Protein AF-A0A358ARL8-F1 (afdb_monomer)

Mean predicted aligned error: 6.43 Å

pLDDT: mean 87.0, std 14.49, range [37.44, 97.19]

Structure (mmCIF, N/CA/C/O backbone):
data_AF-A0A358ARL8-F1
#
_entry.id   AF-A0A358ARL8-F1
#
loop_
_atom_site.group_PDB
_atom_site.id
_atom_site.type_symbol
_atom_site.label_atom_id
_atom_site.label_alt_id
_atom_site.label_comp_id
_atom_site.label_asym_id
_atom_site.label_entity_id
_atom_site.label_seq_id
_atom_site.pdbx_PDB_ins_code
_atom_site.Cartn_x
_atom_site.Cartn_y
_atom_site.Cartn_z
_atom_site.occupancy
_atom_site.B_iso_or_equiv
_atom_site.auth_seq_id
_atom_site.auth_comp_id
_atom_site.auth_asym_id
_atom_site.auth_atom_id
_atom_site.pdbx_PDB_model_num
ATOM 1 N N . MET A 1 1 ? 13.241 -17.725 1.886 1.00 37.44 1 MET A N 1
ATOM 2 C CA . MET A 1 1 ? 13.109 -16.309 1.485 1.00 37.44 1 MET A CA 1
ATOM 3 C C . MET A 1 1 ? 11.651 -16.088 1.129 1.00 37.44 1 MET A C 1
ATOM 5 O O . MET A 1 1 ? 11.119 -16.900 0.382 1.00 37.44 1 MET A O 1
ATOM 9 N N . ALA A 1 2 ? 10.975 -15.112 1.740 1.00 47.34 2 ALA A N 1
ATOM 10 C CA . ALA A 1 2 ? 9.606 -14.786 1.347 1.00 47.34 2 ALA A CA 1
ATOM 11 C C . ALA A 1 2 ? 9.650 -14.261 -0.093 1.00 47.34 2 ALA A C 1
ATOM 13 O O . ALA A 1 2 ? 10.480 -13.407 -0.395 1.00 47.34 2 ALA A O 1
ATOM 14 N N . LYS A 1 3 ? 8.830 -14.830 -0.980 1.00 55.81 3 LYS A N 1
ATOM 15 C CA . LYS A 1 3 ? 8.721 -14.361 -2.362 1.00 55.81 3 LYS A CA 1
ATOM 16 C C . LYS A 1 3 ? 8.168 -12.937 -2.297 1.00 55.81 3 LYS A C 1
ATOM 18 O O . LYS A 1 3 ? 7.121 -12.729 -1.683 1.00 55.81 3 LYS A O 1
ATOM 23 N N . GLU A 1 4 ? 8.917 -11.973 -2.817 1.00 70.00 4 GLU A N 1
ATOM 24 C CA . GLU A 1 4 ? 8.472 -10.582 -2.880 1.00 70.00 4 GLU A CA 1
ATOM 25 C C . GLU A 1 4 ? 7.169 -10.531 -3.694 1.00 70.00 4 GLU A C 1
ATOM 27 O O . GLU A 1 4 ? 7.020 -11.278 -4.666 1.00 70.00 4 GLU A O 1
ATOM 32 N N . LYS A 1 5 ? 6.180 -9.764 -3.224 1.00 79.06 5 LYS A N 1
ATOM 33 C CA . LYS A 1 5 ? 4.885 -9.656 -3.908 1.00 79.06 5 LYS A CA 1
ATOM 34 C C . LYS A 1 5 ? 5.071 -8.849 -5.195 1.00 79.06 5 LYS A C 1
ATOM 36 O O . LYS A 1 5 ? 5.829 -7.883 -5.194 1.00 79.06 5 LYS A O 1
ATOM 41 N N . ASP A 1 6 ? 4.373 -9.235 -6.257 1.00 88.12 6 ASP A N 1
ATOM 42 C CA . ASP A 1 6 ? 4.275 -8.430 -7.477 1.00 88.12 6 ASP A CA 1
ATOM 43 C C . ASP A 1 6 ? 3.296 -7.249 -7.294 1.00 88.12 6 ASP A C 1
ATOM 45 O O . ASP A 1 6 ? 2.611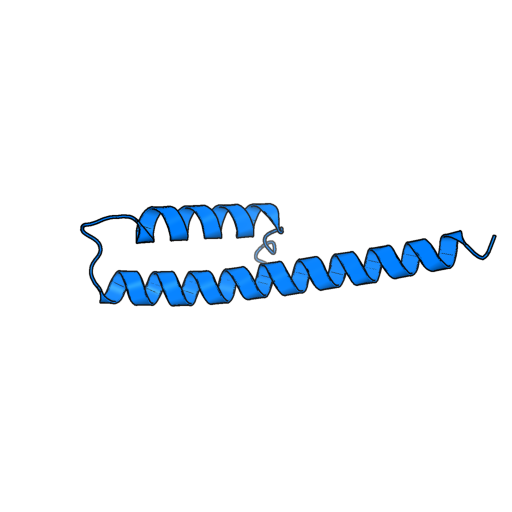 -7.129 -6.269 1.00 88.12 6 ASP A O 1
ATOM 49 N N . VAL A 1 7 ? 3.256 -6.343 -8.280 1.00 89.62 7 VAL A N 1
ATOM 50 C CA . VAL A 1 7 ? 2.389 -5.152 -8.244 1.00 89.62 7 VAL A CA 1
ATOM 51 C C . VAL A 1 7 ? 0.918 -5.539 -8.097 1.00 89.62 7 VAL A C 1
ATOM 53 O O . VAL A 1 7 ? 0.211 -4.927 -7.298 1.00 89.62 7 VAL A O 1
ATOM 56 N N . GLU A 1 8 ? 0.459 -6.581 -8.795 1.00 91.19 8 GLU A N 1
ATOM 57 C CA . GLU A 1 8 ? -0.930 -7.047 -8.713 1.00 91.19 8 GLU A CA 1
ATOM 58 C C . GLU A 1 8 ? -1.293 -7.500 -7.295 1.00 91.19 8 GLU A C 1
ATOM 60 O O . GLU A 1 8 ? -2.337 -7.115 -6.761 1.00 91.19 8 GLU A O 1
ATOM 65 N N . ALA A 1 9 ? -0.412 -8.249 -6.632 1.00 93.31 9 ALA A N 1
ATOM 66 C CA . ALA A 1 9 ? -0.619 -8.682 -5.258 1.00 93.31 9 ALA A CA 1
ATOM 67 C C . ALA A 1 9 ? -0.659 -7.506 -4.266 1.00 93.31 9 ALA A C 1
ATOM 69 O O . ALA A 1 9 ? -1.419 -7.554 -3.293 1.00 93.31 9 ALA A O 1
ATOM 70 N N . TYR A 1 10 ? 0.120 -6.443 -4.489 1.00 93.69 10 TYR A N 1
ATOM 71 C CA . TYR A 1 10 ? 0.028 -5.226 -3.677 1.00 93.69 10 TYR A CA 1
ATOM 72 C C . TYR A 1 10 ? -1.230 -4.404 -3.976 1.00 93.69 10 TYR A C 1
ATOM 74 O O . TYR A 1 10 ? -1.840 -3.868 -3.049 1.00 93.69 10 TYR A O 1
ATOM 82 N N . MET A 1 11 ? -1.668 -4.336 -5.233 1.00 92.50 11 MET A N 1
ATOM 83 C CA . MET A 1 11 ? -2.929 -3.687 -5.604 1.00 92.50 11 MET A CA 1
ATOM 84 C C . MET A 1 11 ? -4.136 -4.403 -4.994 1.00 92.50 11 MET A C 1
ATOM 86 O O . MET A 1 11 ? -5.052 -3.750 -4.492 1.00 92.50 11 MET A O 1
ATOM 90 N N . GLN A 1 12 ? -4.118 -5.735 -4.968 1.00 95.50 12 GLN A N 1
ATOM 91 C CA . GLN A 1 12 ? -5.151 -6.526 -4.307 1.00 95.50 12 GLN A CA 1
ATOM 92 C C . GLN A 1 12 ? -5.178 -6.255 -2.794 1.00 95.50 12 GLN A C 1
ATOM 94 O O . GLN A 1 12 ? -6.247 -6.058 -2.221 1.00 95.50 12 GLN A O 1
ATOM 99 N N . GLU A 1 13 ? -4.013 -6.148 -2.152 1.00 94.81 13 GLU A N 1
ATOM 100 C CA . GLU A 1 13 ? -3.917 -5.774 -0.736 1.00 94.81 13 GLU A CA 1
ATOM 101 C C . GLU A 1 13 ? -4.445 -4.353 -0.465 1.00 94.81 13 GLU A C 1
ATOM 103 O O . GLU A 1 13 ? -5.148 -4.135 0.521 1.00 94.81 13 GLU A O 1
ATOM 108 N N . MET A 1 14 ? -4.174 -3.394 -1.355 1.00 94.94 14 MET A N 1
ATOM 109 C CA . MET A 1 14 ? -4.752 -2.044 -1.301 1.00 94.94 14 MET A CA 1
ATOM 110 C C . MET A 1 14 ? -6.279 -2.063 -1.405 1.00 94.94 14 MET A C 1
ATOM 112 O O . MET A 1 14 ? -6.955 -1.363 -0.649 1.00 94.94 14 MET A O 1
ATOM 116 N N . LYS A 1 15 ? -6.831 -2.890 -2.297 1.00 95.88 15 LYS A N 1
ATOM 117 C CA . LYS A 1 15 ? -8.279 -3.058 -2.443 1.00 95.88 15 LYS A CA 1
ATOM 118 C C . LYS A 1 15 ? -8.908 -3.609 -1.163 1.00 95.88 15 LYS A C 1
ATOM 120 O O . LYS A 1 15 ? -9.863 -3.025 -0.664 1.00 95.88 15 LYS A O 1
ATOM 125 N N . GLU A 1 16 ? -8.324 -4.651 -0.577 1.00 96.25 16 GLU A N 1
ATOM 126 C CA . GLU A 1 16 ? -8.792 -5.221 0.694 1.00 96.25 16 GLU A CA 1
ATOM 127 C C . GLU A 1 16 ? -8.715 -4.223 1.859 1.00 96.25 16 GLU A C 1
ATOM 129 O O . GLU A 1 16 ? -9.585 -4.206 2.730 1.00 96.25 16 GLU A O 1
ATOM 134 N N . ILE A 1 17 ? -7.671 -3.388 1.904 1.00 96.12 17 ILE A N 1
ATOM 135 C CA . ILE A 1 17 ? -7.546 -2.320 2.906 1.00 96.12 17 ILE A CA 1
ATOM 136 C C . ILE A 1 17 ? -8.657 -1.286 2.714 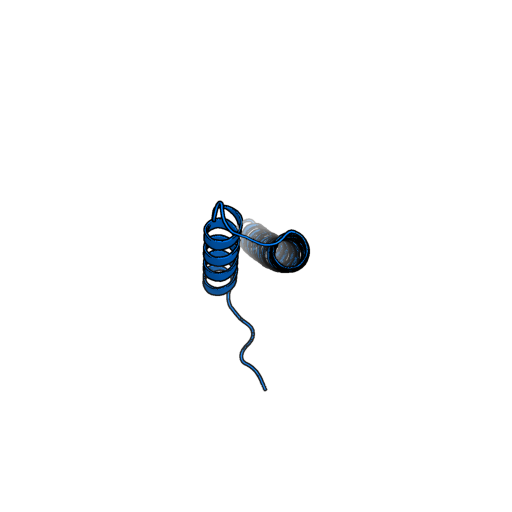1.00 96.12 17 ILE A C 1
ATOM 138 O O . ILE A 1 17 ? -9.285 -0.890 3.694 1.00 96.12 17 ILE A O 1
ATOM 142 N N . SER A 1 18 ? -8.920 -0.878 1.471 1.00 94.19 18 SER A N 1
ATOM 143 C CA . SER A 1 18 ? -9.988 0.067 1.142 1.00 94.19 18 SER A CA 1
ATOM 144 C C . SER A 1 18 ? -11.366 -0.473 1.516 1.00 94.19 18 SER A C 1
ATOM 146 O O . SER A 1 18 ? -12.166 0.259 2.087 1.00 94.19 18 SER A O 1
ATOM 148 N N . GLU A 1 19 ? -11.643 -1.743 1.222 1.00 96.06 19 GLU A N 1
ATOM 149 C CA . GLU A 1 19 ? -12.910 -2.396 1.569 1.00 96.06 19 GLU A CA 1
ATOM 150 C C . GLU A 1 19 ? -13.115 -2.440 3.087 1.00 96.06 19 GLU A C 1
ATOM 152 O O . GLU A 1 19 ? -14.195 -2.120 3.570 1.00 96.06 19 GLU A O 1
ATOM 157 N N . LYS A 1 20 ? -12.064 -2.749 3.857 1.00 94.88 20 LYS A N 1
ATOM 158 C CA . LYS A 1 20 ? -12.130 -2.754 5.327 1.00 94.88 20 LYS A CA 1
ATOM 159 C C . LYS A 1 20 ? -12.264 -1.359 5.930 1.00 94.88 20 LYS A C 1
ATOM 161 O O . LYS A 1 20 ? -12.902 -1.209 6.960 1.00 94.88 20 LYS A O 1
ATOM 166 N N . LEU A 1 21 ? -11.657 -0.342 5.321 1.00 93.38 21 LEU A N 1
ATOM 167 C CA . LEU A 1 21 ? -11.809 1.049 5.761 1.00 93.38 21 LEU A CA 1
ATOM 168 C C . LEU A 1 21 ? -13.205 1.612 5.477 1.00 93.38 21 LEU A C 1
ATOM 170 O O . LEU A 1 21 ? -13.604 2.568 6.136 1.00 93.38 21 LEU A O 1
ATOM 174 N N . ALA A 1 22 ? -13.921 1.046 4.505 1.00 94.06 22 ALA A N 1
ATOM 175 C CA . ALA A 1 22 ? -15.297 1.411 4.188 1.00 94.06 22 ALA A CA 1
ATOM 176 C C . ALA A 1 22 ? -16.330 0.758 5.125 1.00 94.06 22 ALA A C 1
ATOM 178 O O . ALA A 1 22 ? -17.513 1.070 5.018 1.00 94.06 22 ALA A O 1
ATOM 179 N N . ASP A 1 23 ? -15.901 -0.135 6.021 1.00 93.50 23 ASP A N 1
ATOM 180 C CA . ASP A 1 23 ? -16.759 -0.726 7.046 1.00 93.50 23 ASP A CA 1
ATOM 181 C C . ASP A 1 23 ? -17.192 0.349 8.059 1.00 93.50 23 ASP A C 1
ATOM 183 O O . ASP A 1 23 ? -16.355 0.988 8.699 1.00 93.50 23 ASP A O 1
ATOM 187 N N . GLU A 1 24 ? -18.502 0.557 8.201 1.00 88.19 24 GLU A N 1
ATOM 188 C CA . GLU A 1 24 ? -19.080 1.573 9.090 1.00 88.19 24 GLU A CA 1
ATOM 189 C C . GLU A 1 24 ? -18.857 1.258 10.581 1.00 88.19 24 GLU A C 1
ATOM 191 O O . GLU A 1 24 ? -18.889 2.171 11.410 1.00 88.19 24 GLU A O 1
ATOM 196 N N . ASP A 1 25 ? -18.571 -0.003 10.927 1.00 94.31 25 ASP A N 1
ATOM 197 C CA . ASP A 1 25 ? -18.356 -0.465 12.303 1.00 94.31 25 ASP A CA 1
ATOM 198 C C . ASP A 1 25 ? -16.870 -0.500 12.714 1.00 94.31 25 ASP A C 1
ATOM 200 O O . ASP A 1 25 ? -16.527 -0.902 13.836 1.00 94.31 25 ASP A O 1
ATOM 204 N N . ILE A 1 26 ? -15.955 -0.072 11.836 1.00 94.56 26 ILE A N 1
ATOM 205 C CA . ILE A 1 26 ? -14.521 -0.131 12.118 1.00 94.56 26 ILE A CA 1
ATOM 206 C C . ILE A 1 26 ? -14.131 0.748 13.314 1.00 94.56 26 ILE A C 1
ATOM 208 O O . ILE A 1 26 ? -14.454 1.936 13.413 1.00 94.56 26 ILE A O 1
ATOM 212 N N . LYS A 1 27 ? -13.340 0.191 14.238 1.00 96.50 27 LYS A N 1
ATOM 213 C CA . LYS A 1 27 ? -12.811 0.972 15.361 1.00 96.50 27 LYS A CA 1
ATOM 214 C C . LYS A 1 27 ? -11.719 1.919 14.881 1.00 96.50 27 LYS A C 1
ATOM 216 O O . LYS A 1 27 ? -10.843 1.538 14.109 1.00 96.50 27 LYS A O 1
ATOM 221 N N . LEU A 1 28 ? -11.667 3.123 15.454 1.00 93.69 28 LEU A N 1
ATOM 222 C CA . LEU A 1 28 ? -10.672 4.145 15.096 1.00 93.69 28 LEU A CA 1
ATOM 223 C C . LEU A 1 28 ? -9.221 3.628 15.115 1.00 93.69 28 LEU A C 1
ATOM 225 O O . LEU A 1 28 ? -8.437 3.942 14.223 1.00 93.69 28 LEU A O 1
ATOM 229 N N . GLY A 1 29 ? -8.854 2.822 16.116 1.00 95.00 29 GLY A N 1
ATOM 230 C CA . GLY A 1 29 ? -7.507 2.246 16.202 1.00 95.00 29 GLY A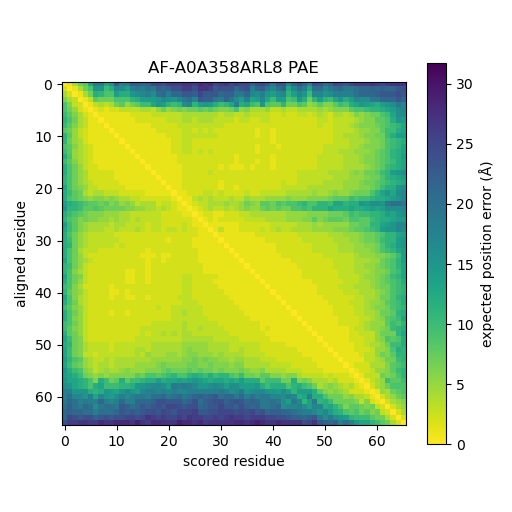 CA 1
ATOM 231 C C . GLY A 1 29 ? -7.183 1.297 15.043 1.00 95.00 29 GLY A C 1
ATOM 232 O O . GLY A 1 29 ? -6.066 1.313 14.526 1.00 95.00 29 GLY A O 1
ATOM 233 N N . GLU A 1 30 ? -8.168 0.515 14.602 1.00 94.75 30 GLU A N 1
ATOM 234 C CA . GLU A 1 30 ? -8.044 -0.390 13.458 1.00 94.75 30 GLU A CA 1
ATOM 235 C C . GLU A 1 30 ? -7.992 0.404 12.151 1.00 94.75 30 GLU A C 1
ATOM 237 O O . GLU A 1 30 ? -7.114 0.152 11.328 1.00 94.75 30 GLU A O 1
ATOM 242 N N . ALA A 1 31 ? -8.833 1.433 12.008 1.00 94.75 31 ALA A N 1
ATOM 243 C CA . ALA A 1 31 ? -8.825 2.329 10.855 1.00 94.75 31 ALA A CA 1
ATOM 244 C C . ALA A 1 31 ? -7.470 3.034 10.681 1.00 94.75 31 ALA A C 1
ATOM 246 O O . ALA A 1 31 ? -6.902 3.039 9.590 1.00 94.75 31 ALA A O 1
ATOM 247 N N . VAL A 1 32 ? -6.885 3.564 11.761 1.00 96.38 32 VAL A N 1
ATOM 248 C CA . VAL A 1 32 ? -5.545 4.178 11.720 1.00 96.38 32 VAL A CA 1
ATOM 249 C C . VAL A 1 32 ? -4.471 3.152 11.346 1.00 96.38 32 VAL A C 1
ATOM 251 O O . VAL A 1 32 ? -3.550 3.473 10.591 1.00 96.38 32 VAL A O 1
ATOM 254 N N . GLY A 1 33 ? -4.571 1.919 11.851 1.00 97.12 33 GLY A N 1
ATOM 255 C CA . GLY A 1 33 ? -3.661 0.831 11.490 1.00 97.12 33 GLY A CA 1
ATOM 256 C C . GLY A 1 33 ? -3.741 0.470 10.005 1.00 97.12 33 GLY A C 1
ATOM 257 O O . GLY A 1 33 ? -2.713 0.408 9.327 1.00 97.12 33 GLY A O 1
ATOM 258 N N . LEU A 1 34 ? -4.957 0.299 9.485 1.00 97.00 34 LEU A N 1
ATOM 259 C CA . LEU A 1 34 ? -5.216 0.028 8.072 1.00 97.00 34 LEU A CA 1
ATOM 260 C C . LEU A 1 34 ? -4.741 1.167 7.173 1.00 97.00 34 LEU A C 1
ATOM 262 O O . LEU A 1 34 ? -4.097 0.901 6.164 1.00 97.00 34 LEU A O 1
ATOM 266 N N . TYR A 1 35 ? -4.970 2.422 7.562 1.00 95.31 35 TYR A N 1
ATOM 267 C CA . TYR A 1 35 ? -4.488 3.582 6.815 1.00 95.31 35 TYR A CA 1
ATOM 268 C C . TYR A 1 35 ? -2.960 3.585 6.687 1.00 95.31 35 TYR A C 1
ATOM 270 O O . TYR A 1 35 ? -2.428 3.729 5.586 1.00 95.31 35 TYR A O 1
ATOM 278 N N . LYS A 1 36 ? -2.234 3.368 7.794 1.00 97.19 36 LYS A N 1
ATOM 279 C CA . LYS A 1 36 ? -0.762 3.281 7.770 1.00 97.19 36 LYS A CA 1
ATOM 280 C C . LYS A 1 36 ? -0.284 2.158 6.857 1.00 97.19 36 LYS A C 1
ATOM 282 O O . LYS A 1 36 ? 0.611 2.368 6.043 1.00 97.19 36 LYS A O 1
ATOM 287 N N . LYS A 1 37 ? -0.920 0.990 6.958 1.00 96.31 37 LYS A N 1
ATOM 288 C CA . LYS A 1 37 ? -0.618 -0.158 6.103 1.00 96.31 37 LYS A CA 1
ATOM 289 C C . LYS A 1 37 ? -0.883 0.143 4.622 1.00 96.31 37 LYS A C 1
ATOM 291 O O . LYS A 1 37 ? -0.074 -0.224 3.772 1.00 96.31 37 LYS A O 1
ATOM 296 N N . GLY A 1 38 ? -1.980 0.834 4.314 1.00 95.94 38 GLY A N 1
ATOM 297 C CA . GLY A 1 38 ? -2.321 1.275 2.962 1.00 95.94 38 GLY A CA 1
ATOM 298 C C . GLY A 1 38 ? -1.268 2.225 2.398 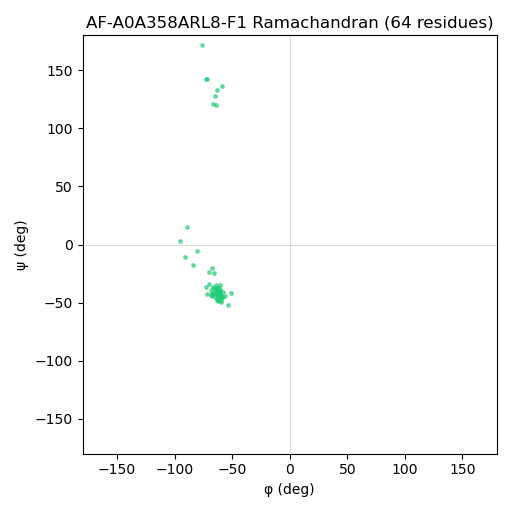1.00 95.94 38 GLY A C 1
ATOM 299 O O . GLY A 1 38 ? -0.768 1.998 1.303 1.00 95.94 38 GLY A O 1
ATOM 300 N N . ALA A 1 39 ? -0.840 3.216 3.183 1.00 96.31 39 ALA A N 1
ATOM 301 C CA . ALA A 1 39 ? 0.207 4.156 2.782 1.00 96.31 39 ALA A CA 1
ATOM 302 C C . ALA A 1 39 ? 1.555 3.465 2.500 1.00 96.31 39 ALA A C 1
ATOM 304 O O . ALA A 1 39 ? 2.229 3.789 1.525 1.00 96.31 39 ALA A O 1
ATOM 305 N N . GLU A 1 40 ? 1.953 2.492 3.323 1.00 96.31 40 GLU A N 1
ATOM 306 C CA . GLU A 1 40 ? 3.160 1.696 3.069 1.00 96.31 40 GLU A CA 1
ATOM 307 C C . GLU A 1 40 ? 3.034 0.827 1.815 1.00 96.31 40 GLU A C 1
ATOM 309 O O . GLU A 1 40 ? 4.002 0.673 1.073 1.00 96.31 40 GLU A O 1
ATOM 314 N N . THR A 1 41 ? 1.848 0.269 1.567 1.00 94.69 41 THR A N 1
ATOM 315 C CA . THR A 1 41 ? 1.575 -0.552 0.381 1.00 94.69 41 THR A CA 1
ATOM 316 C C . THR A 1 41 ? 1.610 0.298 -0.888 1.00 94.69 41 THR A C 1
ATOM 318 O O . THR A 1 41 ? 2.272 -0.079 -1.850 1.00 94.69 41 THR A O 1
ATOM 321 N N . ALA A 1 42 ? 0.9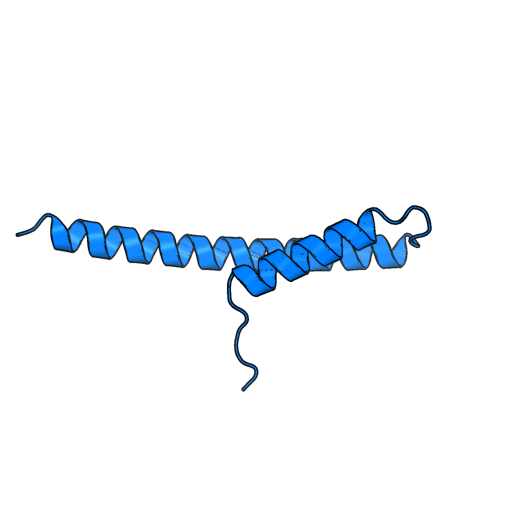95 1.483 -0.864 1.00 94.62 42 ALA A N 1
ATOM 322 C CA . ALA A 1 42 ? 1.021 2.437 -1.969 1.00 94.62 42 ALA A CA 1
ATOM 323 C C . ALA A 1 42 ? 2.453 2.855 -2.334 1.00 94.62 42 ALA A C 1
ATOM 325 O O . ALA A 1 42 ? 2.816 2.800 -3.502 1.00 94.62 42 ALA A O 1
ATOM 326 N N . ARG A 1 43 ? 3.300 3.158 -1.340 1.00 95.56 43 A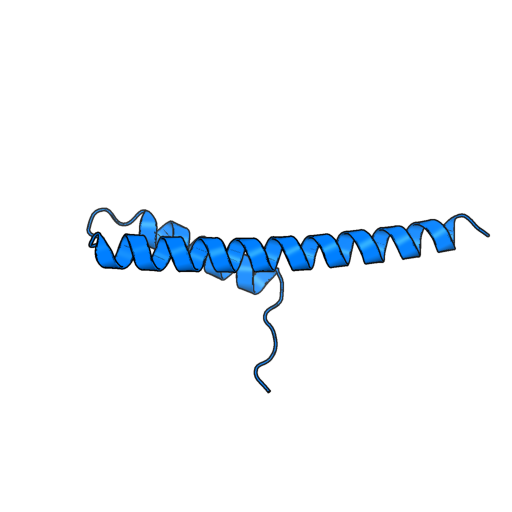RG A N 1
ATOM 327 C CA . ARG A 1 43 ? 4.722 3.477 -1.576 1.00 95.56 43 ARG A CA 1
ATOM 328 C C . ARG A 1 43 ? 5.500 2.338 -2.233 1.00 95.56 43 ARG A C 1
ATOM 330 O O . ARG A 1 43 ? 6.423 2.588 -2.999 1.00 95.56 43 ARG A O 1
ATOM 337 N N . LYS A 1 44 ? 5.175 1.082 -1.909 1.00 93.62 44 LYS A N 1
ATOM 338 C CA . LYS A 1 44 ? 5.813 -0.075 -2.557 1.00 93.62 44 LYS A CA 1
ATOM 339 C C . LYS A 1 44 ? 5.394 -0.186 -4.016 1.00 93.62 44 LYS A C 1
ATOM 341 O O . LYS A 1 44 ? 6.257 -0.395 -4.856 1.00 93.62 44 LYS A O 1
ATOM 346 N N . ILE A 1 45 ? 4.104 -0.005 -4.301 1.00 93.81 45 ILE A N 1
ATOM 347 C CA . ILE A 1 45 ? 3.580 0.008 -5.672 1.00 93.81 45 ILE A CA 1
ATOM 348 C C . ILE A 1 45 ? 4.245 1.124 -6.480 1.00 93.81 45 ILE A C 1
ATOM 350 O O . ILE A 1 45 ? 4.756 0.852 -7.557 1.00 93.81 45 ILE A O 1
ATOM 354 N N . GLU A 1 46 ? 4.282 2.344 -5.939 1.00 95.06 46 GLU A N 1
ATOM 355 C CA . GLU A 1 46 ? 4.908 3.511 -6.573 1.00 95.06 46 GLU A CA 1
ATOM 356 C C . GLU A 1 46 ? 6.357 3.212 -6.965 1.00 95.06 46 GLU A C 1
ATOM 358 O O . GLU A 1 46 ? 6.698 3.287 -8.139 1.00 95.06 46 GLU A O 1
ATOM 363 N N . LYS A 1 47 ? 7.165 2.713 -6.024 1.00 94.44 47 LYS A N 1
ATOM 364 C CA . LYS A 1 47 ? 8.559 2.350 -6.296 1.00 94.44 47 LYS A CA 1
ATOM 365 C C . LYS A 1 47 ? 8.711 1.260 -7.364 1.00 94.44 47 LYS A C 1
ATOM 367 O O . LYS A 1 47 ? 9.647 1.302 -8.151 1.00 94.44 47 LYS A O 1
ATOM 372 N N . MET A 1 48 ? 7.837 0.253 -7.371 1.00 92.38 48 MET A N 1
ATOM 373 C CA . MET A 1 48 ? 7.892 -0.809 -8.384 1.00 92.38 48 MET A CA 1
ATOM 374 C C . MET A 1 48 ? 7.532 -0.279 -9.773 1.00 92.38 48 MET A C 1
ATOM 376 O O . MET A 1 48 ? 8.153 -0.675 -10.753 1.00 92.38 48 MET A O 1
ATOM 380 N N . LEU A 1 49 ? 6.550 0.619 -9.858 1.00 93.00 49 LEU A N 1
ATOM 381 C CA . LEU A 1 49 ? 6.164 1.253 -11.115 1.00 93.00 49 LEU A CA 1
ATOM 382 C C . LEU A 1 49 ? 7.260 2.187 -11.634 1.00 93.00 49 LEU A C 1
ATOM 384 O O . LEU A 1 49 ? 7.556 2.125 -12.820 1.00 93.00 49 LEU A O 1
ATOM 388 N N . GLU A 1 50 ? 7.899 2.969 -10.760 1.00 94.12 50 GLU A N 1
ATOM 389 C CA . GLU A 1 50 ? 9.070 3.788 -11.113 1.00 94.12 50 GLU A CA 1
ATOM 390 C C . GLU A 1 50 ? 10.194 2.924 -11.703 1.00 94.12 50 GLU A C 1
ATOM 392 O O . GLU A 1 50 ? 10.751 3.254 -12.744 1.00 94.12 50 GLU A O 1
ATOM 397 N N . GLN A 1 51 ? 10.485 1.769 -11.094 1.00 91.25 51 GLN A N 1
ATOM 398 C CA . GLN A 1 51 ? 11.491 0.840 -11.621 1.00 91.25 51 GLN A CA 1
ATOM 399 C C . GLN A 1 51 ? 11.118 0.293 -13.002 1.00 91.25 51 GLN A C 1
ATOM 401 O O . GLN A 1 51 ? 11.971 0.213 -13.881 1.00 91.25 51 GLN A O 1
ATOM 406 N 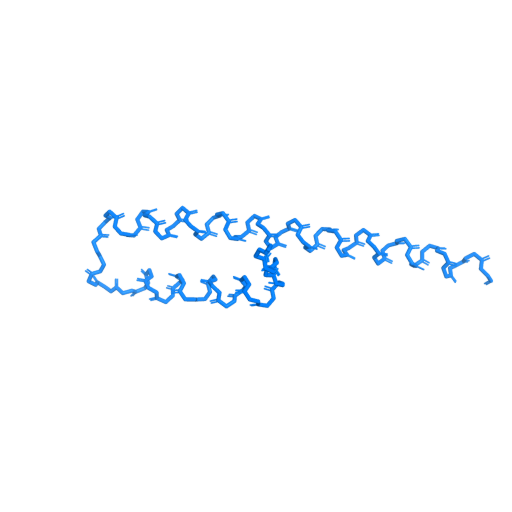N . TYR A 1 52 ? 9.851 -0.067 -13.216 1.00 90.25 52 TYR A N 1
ATOM 407 C CA . TYR A 1 52 ? 9.399 -0.521 -14.531 1.00 90.25 52 TYR A CA 1
ATOM 408 C C . TYR A 1 52 ? 9.444 0.591 -15.580 1.00 90.25 52 TYR A C 1
ATOM 410 O O . TYR A 1 52 ? 9.778 0.319 -16.730 1.00 90.25 52 TYR A O 1
ATOM 418 N N . GLU A 1 53 ? 9.132 1.831 -15.207 1.00 91.38 53 GLU A N 1
ATOM 419 C CA . GLU A 1 53 ? 9.249 2.990 -16.093 1.00 91.38 53 GLU A CA 1
ATOM 420 C C . GLU A 1 53 ? 10.709 3.226 -16.505 1.00 91.38 53 GLU A C 1
ATOM 422 O O . GLU A 1 53 ? 10.992 3.330 -17.699 1.00 91.38 53 GLU A O 1
ATOM 427 N N . GLU A 1 54 ? 11.646 3.193 -15.553 1.00 90.81 54 GLU A N 1
ATOM 428 C CA . GLU A 1 54 ? 13.087 3.279 -15.826 1.00 90.81 54 GLU A CA 1
ATOM 429 C C . GLU A 1 54 ? 13.570 2.153 -16.758 1.00 90.81 54 GLU A C 1
ATOM 431 O O . GLU A 1 54 ? 14.297 2.406 -17.721 1.00 90.81 54 GLU A O 1
ATOM 436 N N . GLU A 1 55 ? 13.154 0.907 -16.511 1.00 87.94 55 GLU A N 1
ATOM 437 C CA . GLU A 1 55 ? 13.510 -0.241 -17.354 1.00 87.94 55 GLU A CA 1
ATOM 438 C C . GLU A 1 55 ? 12.968 -0.096 -18.785 1.00 87.94 55 GLU A C 1
ATOM 440 O O . GLU A 1 55 ? 13.685 -0.371 -19.752 1.00 87.94 55 GLU A O 1
ATOM 445 N N . ILE A 1 56 ? 11.725 0.372 -18.941 1.00 88.81 56 ILE A N 1
ATOM 446 C CA . ILE A 1 56 ? 11.109 0.617 -20.252 1.00 88.81 56 ILE A CA 1
ATOM 447 C C . ILE A 1 56 ? 11.836 1.745 -20.993 1.00 88.81 56 ILE A C 1
ATOM 449 O O . ILE A 1 56 ? 12.101 1.606 -22.189 1.00 88.81 56 ILE A O 1
ATOM 453 N N . GLU A 1 57 ? 12.190 2.840 -20.314 1.00 84.81 57 GLU A N 1
ATOM 454 C CA . GLU A 1 57 ? 12.941 3.941 -20.927 1.00 84.81 57 GLU A CA 1
ATOM 455 C C . GLU A 1 57 ? 14.311 3.500 -21.453 1.00 84.81 57 GLU A C 1
ATOM 457 O O . GLU A 1 57 ? 14.728 3.947 -22.526 1.00 84.81 57 GLU A O 1
ATOM 462 N N . ILE A 1 58 ? 15.020 2.637 -20.718 1.00 81.62 58 ILE A N 1
ATOM 463 C CA . ILE A 1 58 ? 16.315 2.091 -21.147 1.00 81.62 58 ILE A CA 1
ATOM 464 C C . ILE A 1 58 ? 16.141 1.266 -22.429 1.00 81.62 58 ILE A C 1
ATOM 466 O O . ILE A 1 58 ? 16.840 1.507 -23.411 1.00 81.62 58 ILE A O 1
ATOM 470 N N . ILE A 1 59 ? 15.160 0.357 -22.461 1.00 78.06 59 ILE A N 1
ATOM 471 C CA . ILE A 1 59 ? 14.877 -0.482 -23.640 1.00 78.06 59 ILE A CA 1
ATOM 472 C C . ILE A 1 59 ? 14.473 0.371 -24.854 1.00 78.06 59 ILE A C 1
ATOM 474 O O . ILE A 1 59 ? 14.846 0.061 -25.989 1.00 78.06 59 ILE A O 1
ATOM 478 N N . GLY A 1 60 ? 13.710 1.445 -24.629 1.00 71.44 60 GLY A N 1
ATOM 479 C CA . GLY A 1 60 ? 13.302 2.382 -25.674 1.00 71.44 60 GLY A CA 1
ATOM 480 C C . GLY A 1 60 ? 14.488 3.107 -26.313 1.00 71.44 60 GLY A C 1
ATOM 481 O O . GLY A 1 60 ? 14.562 3.177 -27.537 1.00 71.44 60 GLY A O 1
ATOM 482 N N . LYS A 1 61 ? 15.449 3.570 -25.504 1.00 68.25 61 LYS A N 1
ATOM 483 C CA . LYS A 1 61 ? 16.676 4.231 -25.984 1.00 68.25 61 LYS A CA 1
ATOM 484 C C . LYS A 1 61 ? 17.575 3.280 -26.775 1.00 68.25 61 LYS A C 1
ATOM 486 O O . LYS A 1 61 ? 18.045 3.651 -27.845 1.00 68.25 61 LYS A O 1
ATOM 491 N N . ASP A 1 62 ? 17.731 2.042 -26.311 1.00 62.25 62 ASP A N 1
ATOM 492 C CA . ASP A 1 62 ? 18.508 1.019 -27.026 1.00 62.25 62 ASP A CA 1
ATOM 493 C C . ASP A 1 62 ? 17.862 0.613 -28.368 1.00 62.25 62 ASP A C 1
ATOM 495 O O . ASP A 1 62 ? 18.548 0.150 -29.279 1.00 62.25 62 ASP A O 1
ATOM 499 N N . SER A 1 63 ? 16.543 0.794 -28.515 1.00 60.22 63 SER A N 1
ATOM 500 C CA . SER A 1 63 ? 15.805 0.475 -29.747 1.00 60.22 63 SER A CA 1
ATOM 501 C C . SER A 1 63 ? 15.838 1.590 -30.801 1.00 60.22 63 SER A C 1
ATOM 503 O O . SER A 1 63 ? 15.545 1.318 -31.963 1.00 60.22 63 SER A O 1
ATOM 505 N N . GLU A 1 64 ? 16.174 2.829 -30.425 1.00 58.75 64 GLU A N 1
ATOM 506 C CA . GLU A 1 64 ? 16.284 3.974 -31.346 1.00 58.75 64 GLU A 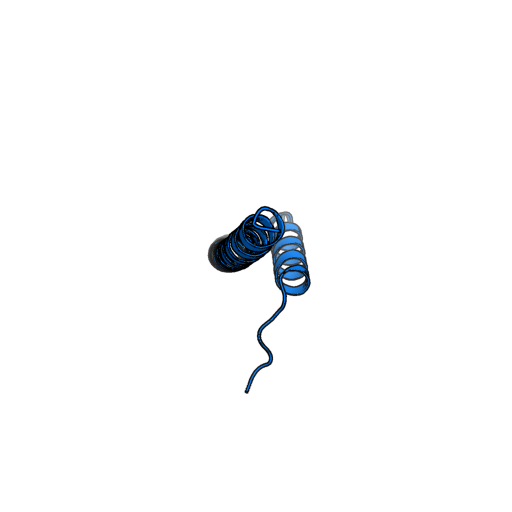CA 1
ATOM 507 C C . GLU A 1 64 ? 17.704 4.167 -31.920 1.00 58.75 64 GLU A C 1
ATOM 509 O O . GLU A 1 64 ? 17.874 4.918 -32.880 1.00 58.75 64 GLU A O 1
ATOM 514 N N . GLU A 1 65 ? 18.723 3.473 -31.393 1.00 51.31 65 GLU A N 1
ATOM 515 C CA . GLU A 1 65 ? 20.114 3.527 -31.887 1.00 51.31 65 GLU A CA 1
ATOM 516 C C . GLU A 1 65 ? 20.453 2.498 -32.999 1.00 51.31 65 GLU A C 1
ATOM 518 O O . GLU A 1 65 ? 21.630 2.302 -33.320 1.00 51.31 65 GLU A O 1
ATOM 523 N N . VAL A 1 66 ? 19.452 1.870 -33.635 1.00 46.31 66 VAL A N 1
ATOM 524 C CA . VAL A 1 66 ? 19.620 0.907 -34.755 1.00 46.31 66 VAL A CA 1
ATOM 525 C C . VAL A 1 66 ? 19.003 1.357 -36.074 1.00 46.31 66 VAL A C 1
ATOM 527 O O . VAL A 1 66 ? 17.835 1.799 -36.087 1.00 46.31 66 VAL A O 1
#

Secondary structure (DSSP, 8-state):
-PPPPPHHHHHHHHHHHHHHHT-TT--HHHHHHHHHHHHHHHHHHHHHHHHHHHHHHHHHHHHH--

Solvent-accessible surface area (backbone atoms only — not comparable to full-atom values): 3867 Å² total; per-residue (Å²): 130,84,79,79,76,54,64,67,60,46,52,52,51,44,49,54,42,50,58,56,63,68,42,91,82,60,51,68,72,54,45,54,50,44,49,54,52,40,55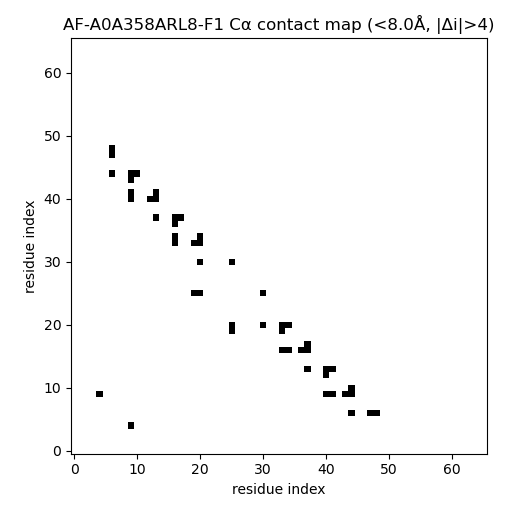,55,44,51,53,52,44,50,54,52,50,52,51,51,50,54,54,50,52,53,55,51,56,67,62,70,78,114

Foldseek 3Di:
DPDDDDLVRLVVLLVVLVVQLPDPPDDPVVNVVSVVVNVVSVVVNVVNVVVVVVVVVVVVVVVVVD

Radius of gyration: 17.11 Å; Cα contacts (8 Å, |Δi|>4): 25; chains: 1; bounding box: 39×20×51 Å

Nearest PDB structures (foldseek):
  8oir-assembly1_Aa  TM=6.107E-01  e=3.074E+00  Homo sapiens
  8oiq-assembly1_Aa  TM=6.207E-01  e=4.608E+00  Homo sapiens
  6dkm-assembly1_A  TM=5.271E-01  e=2.193E+00  synthetic construct

Sequence (66 aa):
MAKEKDVEAYMQEMKEISEKLADEDIKLGEAVGLYKKGAETARKIEKMLEQYEEEIEIIGKDSEEV